Protein AF-A0A3M5MJX0-F1 (afdb_monomer)

Foldseek 3Di:
DDDDDDDDDDDDDDDDDDDPDPDPPPDPVVVVVVVVVVVVVVVVVVVLVVLCVVCVVLVHDSVLSVVQVVLLVDVNVVVPPPPDSLVSCLVVPPDVVSVVVSVVSVVVVVVVVVVVVVVVVVVVVVVCCVVPVPDDDPDPPPPDD

Secondary structure (DSSP, 8-state):
----------------------------HHHHHHHHHHHHHHHHHHHHHHHHHHHHHTT--HHHHHHHHHHHTSHHHHHSTT--HHHHHHHT-SSHHHHHHHHHHHHHHHHHHHHHHHHHHHHHHHHHHHH-TTSPP--------

InterPro domains:
  IPR022293 Integrating conjugative element protein, PFL4693 [TIGR03759] (48-142)

Organism: NCBI:txid103985

Solvent-accessible surface area (backbone atoms only — not comparable to full-atom values): 8964 Å² total; per-residue (Å²): 142,83,85,84,79,85,84,86,80,88,78,90,80,91,78,92,78,84,78,94,68,91,71,85,78,74,81,60,63,65,62,56,47,51,52,50,51,52,51,49,52,51,53,51,53,52,50,51,56,51,50,52,48,54,14,51,77,71,72,39,51,66,69,53,39,52,50,40,56,54,45,50,74,38,72,60,19,72,78,41,70,85,60,54,62,43,62,53,46,27,75,69,36,91,43,71,66,52,24,50,52,26,50,55,50,44,55,53,52,51,51,54,51,50,52,51,52,52,54,48,49,54,54,47,55,54,49,44,50,72,76,41,73,88,56,80,72,86,77,82,79,77,76,86,127

Mean predicted aligned error: 14.45 Å

Radius of gyration: 28.64 Å; Cα contacts (8 Å, |Δi|>4): 53; chains: 1; bounding box: 51×68×70 Å

Structure (mmCIF, N/CA/C/O backbone):
data_AF-A0A3M5MJX0-F1
#
_entry.id   AF-A0A3M5MJX0-F1
#
loop_
_atom_site.group_PDB
_atom_site.id
_atom_site.type_symbol
_atom_site.label_atom_id
_atom_site.label_alt_id
_atom_site.label_comp_id
_atom_site.label_asym_id
_atom_site.label_entity_id
_atom_site.label_seq_id
_atom_site.pdbx_PDB_ins_code
_atom_site.Cartn_x
_atom_site.Cartn_y
_atom_site.Cartn_z
_atom_site.occupancy
_atom_site.B_iso_or_equiv
_atom_site.auth_seq_id
_atom_site.auth_comp_id
_atom_site.auth_asym_id
_atom_site.auth_atom_id
_atom_site.pdbx_PDB_model_num
ATOM 1 N N . MET A 1 1 ? -25.937 -17.817 -16.690 1.00 44.94 1 MET A N 1
ATOM 2 C CA . MET A 1 1 ? -26.596 -18.288 -15.453 1.00 44.94 1 MET A CA 1
ATOM 3 C C . MET A 1 1 ? -27.020 -19.726 -15.669 1.00 44.94 1 MET A C 1
ATOM 5 O O . MET A 1 1 ? -27.929 -19.957 -16.449 1.00 44.94 1 MET A O 1
ATOM 9 N N . SER A 1 2 ? -26.328 -20.680 -15.052 1.00 39.00 2 SER A N 1
ATOM 10 C CA . SER A 1 2 ? -26.756 -22.080 -15.040 1.00 39.00 2 SER A CA 1
ATOM 11 C C . SER A 1 2 ? -26.356 -22.668 -13.692 1.00 39.00 2 SER A C 1
ATOM 13 O O . SER A 1 2 ? -25.205 -23.033 -13.478 1.00 39.00 2 SER A O 1
ATOM 15 N N . ASN A 1 3 ? -27.310 -22.651 -12.763 1.00 39.38 3 ASN A N 1
ATOM 16 C CA . ASN A 1 3 ? -27.241 -23.347 -11.486 1.00 39.38 3 ASN A CA 1
ATOM 17 C C . ASN A 1 3 ? -27.708 -24.784 -11.724 1.00 39.38 3 ASN A C 1
ATOM 19 O O . ASN A 1 3 ? -28.808 -24.978 -12.240 1.00 39.38 3 ASN A O 1
ATOM 23 N N . TYR A 1 4 ? -26.913 -25.776 -11.329 1.00 48.41 4 TYR A N 1
ATOM 24 C CA . TYR A 1 4 ? -27.397 -27.149 -11.217 1.00 48.41 4 TYR A CA 1
ATOM 25 C C . TYR A 1 4 ? -27.645 -27.474 -9.750 1.00 48.41 4 TYR A C 1
ATOM 27 O O . TYR A 1 4 ? -26.739 -27.512 -8.921 1.00 48.41 4 TYR A O 1
ATOM 35 N N . HIS A 1 5 ? -28.928 -27.654 -9.462 1.00 42.88 5 HIS A N 1
ATOM 36 C CA . HIS A 1 5 ? -29.478 -28.103 -8.201 1.00 42.88 5 HIS A CA 1
ATOM 37 C C . HIS A 1 5 ? -29.178 -29.589 -7.949 1.00 42.88 5 HIS A C 1
ATOM 39 O O . HIS A 1 5 ? -29.280 -30.405 -8.860 1.00 42.88 5 HIS A O 1
ATOM 45 N N . LEU A 1 6 ? -28.951 -29.889 -6.664 1.00 39.44 6 LEU A N 1
ATOM 46 C CA . LEU A 1 6 ? -29.527 -31.009 -5.909 1.00 39.44 6 LEU A CA 1
ATOM 47 C C . LEU A 1 6 ? -29.199 -32.435 -6.376 1.00 39.44 6 LEU A C 1
ATOM 49 O O . LEU A 1 6 ? -29.679 -32.854 -7.421 1.00 39.44 6 LEU A O 1
ATOM 53 N N . ARG A 1 7 ? -28.618 -33.245 -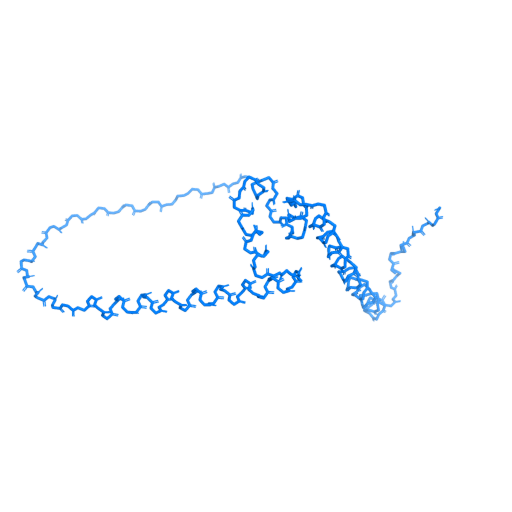5.474 1.00 41.78 7 ARG A N 1
ATOM 54 C CA . ARG A 1 7 ? -29.209 -34.551 -5.115 1.00 41.78 7 ARG A CA 1
ATOM 55 C C . ARG A 1 7 ? -29.113 -34.822 -3.617 1.00 41.78 7 ARG A C 1
ATOM 57 O O . ARG A 1 7 ? -28.092 -35.236 -3.084 1.00 41.78 7 ARG A O 1
ATOM 64 N N . LEU A 1 8 ? -30.251 -34.562 -2.985 1.00 39.66 8 LEU A N 1
ATOM 65 C CA . LEU A 1 8 ? -30.731 -35.176 -1.760 1.00 39.66 8 LEU A CA 1
ATOM 66 C C . LEU A 1 8 ? -30.749 -36.703 -1.958 1.00 39.66 8 LEU A C 1
ATOM 68 O O . LEU A 1 8 ? -31.375 -37.180 -2.903 1.00 39.66 8 LEU A O 1
ATOM 72 N N . PHE A 1 9 ? -30.103 -37.459 -1.077 1.00 42.25 9 PHE A N 1
ATOM 73 C CA . PHE A 1 9 ? -30.372 -38.888 -0.924 1.00 42.25 9 PHE A CA 1
ATOM 74 C C . PHE A 1 9 ? -30.824 -39.136 0.511 1.00 42.25 9 PHE A C 1
ATOM 76 O O . PHE A 1 9 ? -30.027 -39.347 1.420 1.00 42.25 9 PHE A O 1
ATOM 83 N N . THR A 1 10 ? -32.136 -39.063 0.704 1.00 40.50 10 THR A N 1
ATOM 84 C CA . THR A 1 10 ? -32.836 -39.633 1.850 1.00 40.50 10 THR A CA 1
ATOM 85 C C . THR A 1 10 ? -32.924 -41.144 1.656 1.00 40.50 10 THR A C 1
ATOM 87 O O . THR A 1 10 ? -33.552 -41.614 0.709 1.00 40.50 10 THR A O 1
ATOM 90 N N . LEU A 1 11 ? -32.342 -41.910 2.576 1.00 41.28 11 LEU A N 1
ATOM 91 C CA . LEU A 1 11 ? -32.714 -43.302 2.811 1.00 41.28 11 LEU A CA 1
ATOM 92 C C . LEU A 1 11 ? -33.148 -43.430 4.268 1.00 41.28 11 LEU A C 1
ATOM 94 O O . LEU A 1 11 ? -32.383 -43.160 5.192 1.00 41.28 11 LEU A O 1
ATOM 98 N N . ALA A 1 12 ? -34.413 -43.798 4.444 1.00 48.38 12 ALA A N 1
ATOM 99 C CA . ALA A 1 12 ? -34.984 -44.175 5.720 1.00 48.38 12 ALA A CA 1
ATOM 100 C C . ALA A 1 12 ? -34.491 -45.572 6.121 1.00 48.38 12 ALA A C 1
ATOM 102 O O . ALA A 1 12 ? -34.439 -46.482 5.296 1.00 48.38 12 ALA A O 1
ATOM 103 N N . GLY A 1 13 ? -34.199 -45.743 7.407 1.00 37.38 13 GLY A N 1
ATOM 104 C CA . GLY A 1 13 ? -33.943 -47.037 8.028 1.00 37.38 13 GLY A CA 1
ATOM 105 C C . GLY A 1 13 ? -33.984 -46.896 9.543 1.00 37.38 13 GLY A C 1
ATOM 106 O O . GLY A 1 13 ? -32.974 -46.588 10.166 1.00 37.38 13 GLY A O 1
ATOM 107 N N . ILE A 1 14 ? -35.168 -47.074 10.132 1.00 52.81 14 ILE A N 1
ATOM 108 C CA . ILE A 1 14 ? -35.347 -47.182 11.583 1.00 52.81 14 ILE A CA 1
ATOM 109 C C . ILE A 1 14 ? -34.948 -48.598 12.001 1.00 52.81 14 ILE A C 1
ATOM 111 O O . ILE A 1 14 ? -35.581 -49.557 11.568 1.00 52.81 14 ILE A O 1
ATOM 115 N N . VAL A 1 15 ? -33.975 -48.716 12.907 1.00 49.41 15 VAL A N 1
ATOM 116 C CA . VAL A 1 15 ? -33.866 -49.846 13.839 1.00 49.41 15 VAL A CA 1
ATOM 117 C C . VAL A 1 15 ? -33.530 -49.283 15.219 1.00 49.41 15 VAL A C 1
ATOM 119 O O . VAL A 1 15 ? -32.444 -48.758 15.449 1.00 49.41 15 VAL A O 1
ATOM 122 N N . LEU A 1 16 ? -34.497 -49.379 16.131 1.00 54.16 16 LEU A N 1
ATOM 123 C CA . LEU A 1 16 ? -34.311 -49.205 17.568 1.00 54.16 16 LEU A CA 1
ATOM 124 C C . LEU A 1 16 ? -33.703 -50.493 18.126 1.00 54.16 16 LEU A C 1
ATOM 126 O O . LEU A 1 16 ? -34.372 -51.522 18.175 1.00 54.16 16 LEU A O 1
ATOM 130 N N . LEU A 1 17 ? -32.456 -50.419 18.585 1.00 51.03 17 LEU A N 1
ATOM 131 C CA . LEU A 1 17 ? -31.892 -51.394 19.509 1.00 51.03 17 LEU A CA 1
ATOM 132 C C . LEU A 1 17 ? -31.123 -50.622 20.585 1.00 51.03 17 LEU A C 1
ATOM 134 O O . LEU A 1 17 ? -30.061 -50.063 20.328 1.00 51.03 17 LEU A O 1
ATOM 138 N N . THR A 1 18 ? -31.697 -50.541 21.782 1.00 52.62 18 THR A N 1
ATOM 139 C CA . THR A 1 18 ? -31.052 -49.987 22.976 1.00 52.62 18 THR A CA 1
ATOM 140 C C . THR A 1 18 ? -30.257 -51.080 23.690 1.00 52.62 18 THR A C 1
ATOM 142 O O . THR A 1 18 ? -30.874 -51.973 24.276 1.00 52.62 18 THR A O 1
ATOM 145 N N . PRO A 1 19 ? -28.918 -51.013 23.740 1.00 50.91 19 PRO A N 1
ATOM 146 C CA . PRO A 1 19 ? -28.170 -51.667 24.796 1.00 50.91 19 PRO A CA 1
ATOM 147 C C . PRO A 1 19 ? -28.145 -50.753 26.029 1.00 50.91 19 PRO A C 1
ATOM 149 O O . PRO A 1 19 ? -27.538 -49.682 26.027 1.00 50.91 19 PRO A O 1
ATOM 152 N N . LEU A 1 20 ? -28.796 -51.200 27.106 1.00 55.03 20 LEU A N 1
ATOM 153 C CA . LEU A 1 20 ? -28.447 -50.808 28.472 1.00 55.03 20 LEU A CA 1
ATOM 154 C C . LEU A 1 20 ? -27.017 -51.296 28.733 1.00 55.03 20 LEU A C 1
ATOM 156 O O . LEU A 1 20 ? -26.792 -52.419 29.172 1.00 55.03 20 LEU A O 1
ATOM 160 N N . GLY A 1 21 ? -26.049 -50.451 28.403 1.00 45.78 21 GLY A N 1
ATOM 161 C CA . GLY A 1 21 ? -24.657 -50.603 28.787 1.00 45.78 21 GLY A CA 1
ATOM 162 C C . GLY A 1 21 ? -24.261 -49.396 29.614 1.00 45.78 21 GLY A C 1
ATOM 163 O O . GLY A 1 21 ? -23.893 -48.364 29.060 1.00 45.78 21 GLY A O 1
ATOM 164 N N . MET A 1 22 ? -24.329 -49.513 30.941 1.00 55.62 22 MET A N 1
ATOM 165 C CA . MET A 1 22 ? -23.589 -48.608 31.817 1.00 55.62 22 MET A CA 1
ATOM 166 C C . MET A 1 22 ? -22.105 -48.945 31.671 1.00 55.62 22 MET A C 1
ATOM 168 O O . MET A 1 22 ? -21.549 -49.735 32.426 1.00 55.62 22 MET A O 1
ATOM 172 N N . ALA A 1 23 ? -21.472 -48.384 30.646 1.00 51.88 23 ALA A N 1
ATOM 173 C CA . ALA A 1 23 ? -20.027 -48.305 30.578 1.00 51.88 23 ALA A CA 1
ATOM 174 C C . ALA A 1 23 ? -19.621 -47.001 31.266 1.00 51.88 23 ALA A C 1
ATOM 176 O O . ALA A 1 23 ? -19.877 -45.909 30.760 1.00 51.88 23 ALA A O 1
ATOM 177 N N . ASN A 1 24 ? -19.008 -47.127 32.442 1.00 56.94 24 ASN A N 1
ATOM 178 C CA . ASN A 1 24 ? -18.243 -46.056 33.065 1.00 56.94 24 ASN A CA 1
ATOM 179 C C . ASN A 1 24 ? -17.159 -45.588 32.081 1.00 56.94 24 ASN A C 1
ATOM 181 O O . ASN A 1 24 ? -16.070 -46.155 32.038 1.00 56.94 24 ASN A O 1
ATOM 185 N N . ALA A 1 25 ? -17.430 -44.537 31.308 1.00 54.12 25 ALA A N 1
ATOM 186 C CA . ALA A 1 25 ? -16.380 -43.733 30.699 1.00 54.12 25 ALA A CA 1
ATOM 187 C C . ALA A 1 25 ? -15.896 -42.746 31.766 1.00 54.12 25 ALA A C 1
ATOM 189 O O . ALA A 1 25 ? -16.321 -41.594 31.831 1.00 54.12 25 ALA A O 1
ATOM 190 N N . ALA A 1 26 ? -15.050 -43.243 32.666 1.00 51.88 26 ALA A N 1
ATOM 191 C CA . ALA A 1 26 ? -14.308 -42.400 33.583 1.00 51.88 26 ALA A CA 1
ATOM 192 C C . ALA A 1 26 ? -13.462 -41.403 32.771 1.00 51.88 26 ALA A C 1
ATOM 194 O O . ALA A 1 26 ? -12.615 -41.799 31.976 1.00 51.88 26 ALA A O 1
AT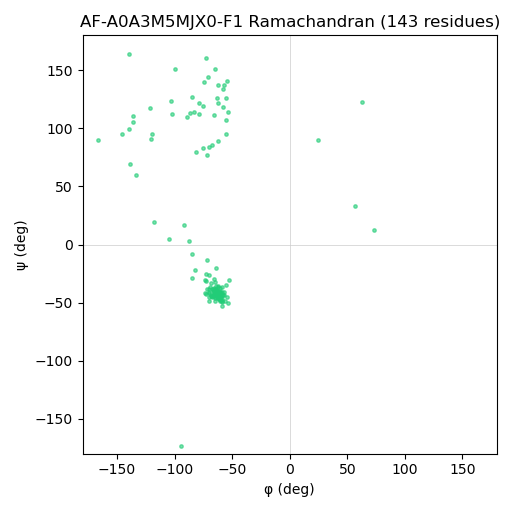OM 195 N N . ASN A 1 27 ? -13.757 -40.116 32.965 1.00 56.94 27 ASN A N 1
ATOM 196 C CA . ASN A 1 27 ? -12.896 -38.946 32.788 1.00 56.94 27 ASN A CA 1
ATOM 197 C C . ASN A 1 27 ? -11.708 -39.083 31.817 1.00 56.94 27 ASN A C 1
ATOM 199 O O . ASN A 1 27 ? -10.579 -39.310 32.238 1.00 56.94 27 ASN A O 1
ATOM 203 N N . ASN A 1 28 ? -11.942 -38.766 30.543 1.00 53.31 28 ASN A N 1
ATOM 204 C CA . ASN A 1 28 ? -10.902 -38.256 29.635 1.00 53.31 28 ASN A CA 1
ATOM 205 C C . ASN A 1 28 ? -11.216 -36.832 29.127 1.00 53.31 28 ASN A C 1
ATOM 207 O O . ASN A 1 28 ? -10.656 -36.368 28.136 1.00 53.31 28 ASN A O 1
ATOM 211 N N . SER A 1 29 ? -12.093 -36.099 29.822 1.00 53.75 29 SER A N 1
ATOM 212 C CA . SER A 1 29 ? -12.469 -34.723 29.467 1.00 53.75 29 SER A CA 1
ATOM 213 C C . SER A 1 29 ? -11.301 -33.737 29.597 1.00 53.75 29 SER A C 1
ATOM 215 O O . SER A 1 29 ? -11.224 -32.778 28.837 1.00 53.75 29 SER A O 1
ATOM 217 N N . SER A 1 30 ? -10.354 -33.982 30.510 1.00 54.41 30 SER A N 1
ATOM 218 C CA . SER A 1 30 ? -9.165 -33.142 30.705 1.00 54.41 30 SER A CA 1
ATOM 219 C C . SER A 1 30 ? -8.137 -33.311 29.584 1.00 54.41 30 SER A C 1
ATOM 221 O O . SER A 1 30 ? -7.619 -32.315 29.090 1.00 54.41 30 SER A O 1
ATOM 223 N N . ALA A 1 31 ? -7.879 -34.540 29.123 1.00 54.53 31 ALA A N 1
ATOM 224 C CA . ALA A 1 31 ? -6.974 -34.791 28.001 1.00 54.53 31 ALA A CA 1
ATOM 225 C C . ALA A 1 31 ? -7.502 -34.146 26.708 1.00 54.53 31 ALA A C 1
ATOM 227 O O . ALA A 1 31 ? -6.765 -33.427 26.042 1.00 54.53 31 ALA A O 1
ATOM 228 N N . GLN A 1 32 ? -8.796 -34.302 26.413 1.00 55.97 32 GLN A N 1
ATOM 229 C CA . GLN A 1 32 ? -9.418 -33.744 25.209 1.00 55.97 32 GLN A CA 1
ATOM 230 C C . GLN A 1 32 ? -9.606 -32.214 25.273 1.00 55.97 32 GLN A C 1
ATOM 232 O O . GLN A 1 32 ? -9.496 -31.543 24.247 1.00 55.97 32 GLN A O 1
ATOM 237 N N . SER A 1 33 ? -9.824 -31.642 26.466 1.00 59.28 33 SER A N 1
ATOM 238 C CA . SER A 1 33 ? -9.833 -30.185 26.679 1.00 59.28 33 SER A CA 1
ATOM 239 C C . SER A 1 33 ? -8.437 -29.582 26.513 1.00 59.28 33 SER A C 1
ATOM 241 O O . SER A 1 33 ? -8.290 -28.589 25.810 1.00 59.28 33 SER A O 1
ATOM 243 N N . ASN A 1 34 ? -7.400 -30.210 27.079 1.00 62.88 34 ASN A N 1
ATOM 244 C CA . ASN A 1 34 ? -6.016 -29.755 26.923 1.00 62.88 34 ASN A CA 1
ATOM 245 C C . ASN A 1 34 ? -5.565 -29.804 25.457 1.00 62.88 34 ASN A C 1
ATOM 247 O O . ASN A 1 34 ? -4.926 -28.866 24.990 1.00 62.88 34 ASN A O 1
ATOM 251 N N . SER A 1 35 ? -5.950 -30.841 24.704 1.00 70.06 35 SER A N 1
ATOM 252 C CA . SER A 1 35 ? -5.667 -30.919 23.265 1.00 70.06 35 SER A CA 1
ATOM 253 C C . SER A 1 35 ? -6.366 -29.815 22.465 1.00 70.06 35 SER A C 1
ATOM 255 O O . SER A 1 35 ? -5.765 -29.248 21.556 1.00 70.06 35 SER A O 1
ATOM 257 N N . ARG A 1 36 ? -7.621 -29.478 22.802 1.00 72.19 36 ARG A N 1
ATOM 258 C CA . ARG A 1 36 ? -8.397 -28.441 22.100 1.00 72.19 36 ARG A CA 1
ATOM 259 C C . ARG A 1 36 ? -7.891 -27.028 22.401 1.00 72.19 36 ARG A C 1
ATOM 261 O O . ARG A 1 36 ? -7.822 -26.209 21.488 1.00 72.19 36 ARG A O 1
ATOM 268 N N . GLU A 1 37 ? -7.487 -26.762 23.640 1.00 76.25 37 GLU A N 1
ATOM 269 C CA . GLU A 1 37 ? -6.852 -25.498 24.041 1.00 76.25 37 GLU A CA 1
ATOM 270 C C . GLU A 1 37 ? -5.462 -25.341 23.411 1.00 76.25 37 GLU A C 1
ATOM 272 O O . GLU A 1 37 ? -5.160 -24.300 22.831 1.00 76.25 37 GLU A O 1
ATOM 277 N N . GLN A 1 38 ? -4.638 -26.396 23.417 1.00 73.06 38 GLN A N 1
ATOM 278 C CA . GLN A 1 38 ? -3.335 -26.389 22.741 1.00 73.06 38 GLN A CA 1
ATOM 279 C C . GLN A 1 38 ? -3.476 -26.167 21.231 1.00 73.06 38 GLN A C 1
ATOM 281 O O . GLN A 1 38 ? -2.745 -25.363 20.655 1.00 73.06 38 GLN A O 1
ATOM 286 N N . GLN A 1 39 ? -4.442 -26.823 20.583 1.00 77.31 39 GLN A N 1
ATOM 287 C CA . GLN A 1 39 ? -4.707 -26.623 19.159 1.00 77.31 39 GLN A CA 1
ATOM 288 C C . GLN A 1 39 ? -5.198 -25.199 18.859 1.00 77.31 39 GLN A C 1
ATOM 290 O O . GLN A 1 39 ? -4.752 -24.593 17.886 1.00 77.31 39 GLN A O 1
ATOM 295 N N . SER A 1 40 ? -6.063 -24.637 19.706 1.00 80.69 40 SER A N 1
ATOM 296 C CA . SER A 1 40 ? -6.554 -23.259 19.560 1.00 80.69 40 SER A CA 1
ATOM 297 C C . SER A 1 40 ? -5.433 -22.232 19.760 1.00 80.69 40 SER A C 1
ATOM 299 O O . SER A 1 40 ? -5.327 -21.278 18.991 1.00 80.69 40 SER A O 1
ATOM 301 N N . ALA A 1 41 ? -4.542 -22.456 20.729 1.00 81.69 41 ALA A N 1
ATOM 302 C CA . ALA A 1 41 ? -3.380 -21.606 20.980 1.00 81.69 41 ALA A CA 1
ATOM 303 C C . ALA A 1 41 ? -2.379 -21.611 19.812 1.00 81.69 41 ALA A C 1
ATOM 305 O O . ALA A 1 41 ? -1.840 -20.561 19.456 1.00 81.69 41 ALA A O 1
ATOM 306 N N . LEU A 1 42 ? -2.155 -22.771 19.184 1.00 82.56 42 LEU A N 1
ATOM 307 C CA . LEU A 1 42 ? -1.310 -22.895 17.992 1.00 82.56 42 LEU A CA 1
ATOM 308 C C . LEU A 1 42 ? -1.907 -22.151 16.791 1.00 82.56 42 LEU A C 1
ATOM 310 O O . LEU A 1 42 ? -1.197 -21.390 16.134 1.00 82.56 42 LEU A O 1
ATOM 314 N N . LEU A 1 43 ? -3.210 -22.316 16.538 1.00 83.69 43 LEU A N 1
ATOM 315 C CA . LEU A 1 43 ? -3.908 -21.605 15.462 1.00 83.69 43 LEU A CA 1
ATOM 316 C C . LEU A 1 43 ? -3.860 -20.086 15.661 1.00 83.69 43 LEU A C 1
ATOM 318 O O . LEU A 1 43 ? -3.552 -19.361 14.720 1.00 83.69 43 LEU A O 1
ATOM 322 N N . ASN A 1 44 ? -4.095 -19.617 16.889 1.00 83.88 44 ASN A N 1
ATOM 323 C CA . ASN A 1 44 ? -4.059 -18.192 17.216 1.00 83.88 44 ASN A CA 1
ATOM 324 C C . ASN A 1 44 ? -2.648 -17.594 17.066 1.00 83.88 44 ASN A C 1
ATOM 326 O O . ASN A 1 44 ? -2.470 -16.477 16.585 1.00 83.88 44 ASN A O 1
ATOM 330 N N . SER A 1 45 ? -1.623 -18.364 17.439 1.00 81.38 45 SER A N 1
ATOM 331 C CA . SER A 1 45 ? -0.223 -17.963 17.264 1.00 81.38 45 SER A CA 1
ATOM 332 C C . SER A 1 45 ? 0.139 -17.855 15.778 1.00 81.38 45 SER A C 1
ATOM 334 O O . SER A 1 45 ? 0.818 -16.915 15.364 1.00 81.38 45 SER A O 1
ATOM 336 N N . GLN A 1 46 ? -0.359 -18.778 14.949 1.00 83.50 46 GLN A N 1
ATOM 337 C CA . GLN A 1 46 ? -0.149 -18.740 13.505 1.00 83.50 46 GLN A CA 1
ATOM 338 C C . GLN A 1 46 ? -0.881 -17.561 12.847 1.00 83.50 46 GLN A C 1
ATOM 340 O O . GLN A 1 46 ? -0.277 -16.865 12.029 1.00 83.50 46 GLN A O 1
ATOM 345 N N . SER A 1 47 ? -2.133 -17.280 13.222 1.00 81.75 47 SER A N 1
ATOM 346 C CA . SER A 1 47 ? -2.856 -16.110 12.708 1.00 81.75 47 SER A CA 1
ATOM 347 C C . SER A 1 47 ? -2.175 -14.800 13.098 1.00 81.75 47 SER A C 1
ATOM 349 O O . SER A 1 47 ? -1.972 -13.953 12.233 1.00 81.75 47 SER A O 1
ATOM 351 N N . GLN A 1 48 ? -1.721 -14.668 14.349 1.00 84.12 48 GLN A N 1
ATOM 352 C CA . GLN A 1 48 ? -0.993 -13.478 14.794 1.00 84.12 48 GLN A CA 1
ATOM 353 C C . GLN A 1 48 ? 0.304 -13.281 13.994 1.00 84.12 48 GLN A C 1
ATOM 355 O O . GLN A 1 48 ? 0.593 -12.175 13.546 1.00 84.12 48 GLN A O 1
ATOM 360 N N . SER A 1 49 ? 1.048 -14.362 13.733 1.00 86.50 49 SER A N 1
ATOM 361 C CA . SER A 1 49 ? 2.271 -14.300 12.921 1.00 86.50 49 SER A CA 1
ATOM 362 C C . SER A 1 49 ? 2.012 -13.842 11.475 1.00 86.50 49 SER A C 1
ATOM 364 O O . SER A 1 49 ? 2.819 -13.111 10.896 1.00 86.50 49 SER A O 1
ATOM 366 N N . SER A 1 50 ? 0.867 -14.234 10.901 1.00 90.88 50 SER A N 1
ATOM 367 C CA . SER A 1 50 ? 0.434 -13.807 9.568 1.00 90.88 50 SER A CA 1
ATOM 368 C C . SER A 1 50 ? 0.038 -12.333 9.563 1.00 90.88 50 SER A C 1
ATOM 370 O O . SER A 1 50 ? 0.456 -11.587 8.681 1.00 90.88 50 SER A O 1
ATOM 372 N N . ASP A 1 51 ? -0.726 -11.894 10.561 1.00 91.81 51 ASP A N 1
ATOM 373 C CA . ASP A 1 51 ? -1.152 -10.501 10.697 1.00 91.81 51 ASP A CA 1
ATOM 374 C C . ASP A 1 51 ? 0.040 -9.558 10.911 1.00 91.81 51 ASP A C 1
ATOM 376 O O . ASP A 1 51 ? 0.107 -8.493 10.303 1.00 91.81 51 ASP A O 1
ATOM 380 N N . GLU A 1 52 ? 1.045 -9.970 11.687 1.00 92.50 52 GLU A N 1
ATOM 381 C CA . GLU A 1 52 ? 2.295 -9.219 11.857 1.00 92.50 52 GLU A CA 1
ATOM 382 C C . GLU A 1 52 ? 3.113 -9.117 10.561 1.00 92.50 52 GLU A C 1
ATOM 384 O O . GLU A 1 52 ? 3.835 -8.140 10.343 1.00 92.50 52 GLU A O 1
ATOM 389 N N . MET A 1 53 ? 3.052 -10.128 9.693 1.00 94.44 53 MET A N 1
ATOM 390 C CA . MET A 1 53 ? 3.686 -10.072 8.376 1.00 94.44 53 MET A CA 1
ATOM 391 C C . MET A 1 53 ? 2.954 -9.088 7.463 1.00 94.44 53 MET A C 1
ATOM 393 O O . MET A 1 53 ? 3.586 -8.191 6.911 1.00 94.44 53 MET A O 1
ATOM 397 N N . LEU A 1 54 ? 1.626 -9.193 7.383 1.00 94.00 54 LEU A N 1
ATOM 398 C CA . LEU A 1 54 ? 0.806 -8.305 6.561 1.00 94.00 54 LEU A CA 1
ATOM 399 C C . LEU A 1 54 ? 0.911 -6.848 7.026 1.00 94.00 54 LEU A C 1
ATOM 401 O O . LEU A 1 54 ? 1.114 -5.959 6.204 1.00 94.00 54 LEU A O 1
ATOM 405 N N . ALA A 1 55 ? 0.871 -6.590 8.335 1.00 96.19 55 ALA A N 1
ATOM 406 C CA . ALA A 1 55 ? 1.077 -5.252 8.882 1.00 96.19 55 ALA A CA 1
ATOM 407 C C . ALA A 1 55 ? 2.407 -4.644 8.403 1.00 96.19 55 ALA A C 1
ATOM 409 O O . ALA A 1 55 ? 2.442 -3.498 7.952 1.00 96.19 55 ALA A O 1
ATOM 410 N N . ARG A 1 56 ? 3.493 -5.428 8.438 1.00 95.88 56 ARG A N 1
ATOM 411 C CA . ARG A 1 56 ? 4.823 -4.982 7.998 1.00 95.88 56 ARG A CA 1
ATOM 412 C C . ARG A 1 56 ? 4.888 -4.683 6.506 1.00 95.88 56 ARG A C 1
ATOM 414 O O . ARG A 1 56 ? 5.489 -3.673 6.150 1.00 95.88 56 ARG A O 1
ATOM 421 N N . ASP A 1 57 ? 4.251 -5.487 5.659 1.00 94.25 57 ASP A N 1
ATOM 422 C CA . ASP A 1 57 ? 4.206 -5.238 4.209 1.00 94.25 57 ASP A CA 1
ATOM 423 C C . ASP A 1 57 ? 3.573 -3.876 3.891 1.00 94.25 57 ASP A C 1
ATOM 425 O O . ASP A 1 57 ? 4.044 -3.133 3.025 1.00 94.25 57 ASP A O 1
ATOM 429 N N . TRP A 1 58 ? 2.560 -3.494 4.668 1.00 95.62 58 TRP A N 1
ATOM 430 C CA . TRP A 1 58 ? 1.889 -2.199 4.560 1.00 95.62 58 TRP A CA 1
ATOM 431 C C . TRP A 1 58 ? 2.549 -1.081 5.378 1.00 95.62 58 TRP A C 1
ATOM 433 O O . TRP A 1 58 ? 2.059 0.046 5.371 1.00 95.62 58 TRP A O 1
ATOM 443 N N . HIS A 1 59 ? 3.672 -1.353 6.051 1.00 96.69 59 HIS A N 1
ATOM 444 C CA . HIS A 1 59 ? 4.360 -0.414 6.948 1.00 96.69 59 HIS A CA 1
ATOM 445 C C . HIS A 1 59 ? 3.457 0.117 8.080 1.00 96.69 59 HIS A C 1
ATOM 447 O O . HIS A 1 59 ? 3.592 1.257 8.536 1.00 96.69 59 HIS A O 1
ATOM 453 N N . LEU A 1 60 ? 2.535 -0.729 8.533 1.00 97.62 60 LEU A N 1
ATOM 454 C CA . LEU A 1 60 ? 1.585 -0.478 9.606 1.00 97.62 60 LEU A CA 1
ATOM 455 C C . LEU A 1 60 ? 2.063 -1.102 10.917 1.00 97.62 60 LEU A C 1
ATOM 457 O O . LEU A 1 60 ? 2.742 -2.132 10.931 1.00 97.62 60 LEU A O 1
ATOM 461 N N . SER A 1 61 ? 1.667 -0.505 12.041 1.00 97.06 61 SER A N 1
ATOM 462 C CA . SER A 1 61 ? 1.786 -1.188 13.329 1.00 97.06 61 SER A CA 1
ATOM 463 C C . SER A 1 61 ? 0.746 -2.316 13.456 1.00 97.06 61 SER A C 1
ATOM 465 O O . SER A 1 61 ? -0.293 -2.280 12.786 1.00 97.06 61 SER A O 1
ATOM 467 N N . PRO A 1 62 ? 0.947 -3.291 14.364 1.00 95.25 62 PRO A N 1
ATOM 468 C CA . PRO A 1 62 ? -0.061 -4.319 14.639 1.00 95.25 62 PRO A CA 1
ATOM 469 C C . PRO A 1 62 ? -1.429 -3.739 15.037 1.00 95.25 62 PRO A C 1
ATOM 471 O O . PRO A 1 62 ? -2.472 -4.271 14.670 1.00 95.25 62 PRO A O 1
ATOM 474 N N . GLN A 1 63 ? -1.444 -2.613 15.757 1.00 96.44 63 GLN A N 1
ATOM 475 C CA . GLN A 1 63 ? -2.682 -1.940 16.158 1.00 96.44 63 GLN A CA 1
ATOM 476 C C . GLN A 1 63 ? -3.406 -1.311 14.962 1.00 96.44 63 GLN A C 1
ATOM 478 O O . GLN A 1 63 ? -4.634 -1.319 14.906 1.00 96.44 63 GLN A O 1
ATOM 483 N N . GLU A 1 64 ? -2.658 -0.770 14.004 1.00 97.94 64 GLU A N 1
ATOM 484 C CA . GLU A 1 64 ? -3.219 -0.206 12.776 1.00 97.94 64 GLU A CA 1
ATOM 485 C C . GLU A 1 64 ? -3.773 -1.293 11.859 1.00 97.94 64 GLU A C 1
ATOM 487 O O . GLU A 1 64 ? -4.850 -1.119 11.288 1.00 97.94 64 GLU A O 1
ATOM 492 N N . TRP A 1 65 ? -3.092 -2.437 11.781 1.00 98.00 65 TRP A N 1
ATOM 493 C CA . TRP A 1 65 ? -3.589 -3.612 11.070 1.00 98.00 65 TRP A CA 1
ATOM 494 C C . TRP A 1 65 ? -4.905 -4.122 11.661 1.00 98.00 65 TRP A C 1
ATOM 496 O O . TRP A 1 65 ? -5.888 -4.283 10.939 1.00 98.00 65 TRP A O 1
ATOM 506 N N . GLN A 1 66 ? -4.975 -4.254 12.988 1.00 96.75 66 GLN A N 1
ATOM 507 C CA . GLN A 1 66 ? -6.206 -4.662 13.667 1.00 96.75 66 GLN A CA 1
ATOM 508 C C . GLN A 1 66 ? -7.343 -3.646 13.461 1.00 96.75 66 GLN A C 1
ATOM 510 O O . GLN A 1 66 ? -8.513 -4.010 13.291 1.00 96.75 66 GLN A O 1
ATOM 515 N N . ARG A 1 67 ? -7.013 -2.347 13.428 1.00 97.69 67 ARG A N 1
ATOM 516 C CA . ARG A 1 67 ? -7.976 -1.291 13.091 1.00 97.69 67 ARG A CA 1
ATOM 517 C C . ARG A 1 67 ? -8.505 -1.470 11.672 1.00 97.69 67 ARG A C 1
ATOM 519 O O . ARG A 1 67 ? -9.715 -1.404 11.480 1.00 97.69 67 ARG A O 1
ATOM 526 N N . TYR A 1 68 ? -7.630 -1.730 10.706 1.00 98.06 68 TYR A N 1
ATOM 527 C CA . TYR A 1 68 ? -8.020 -2.035 9.332 1.00 98.06 68 TYR A CA 1
ATOM 528 C C . TYR A 1 68 ? -8.939 -3.266 9.258 1.00 98.06 68 TYR A C 1
ATOM 530 O O . TYR A 1 68 ? -10.021 -3.173 8.679 1.00 98.06 68 TYR A O 1
ATOM 538 N N . GLN A 1 69 ? -8.580 -4.379 9.906 1.00 96.94 69 GLN A N 1
ATOM 539 C CA . GLN A 1 69 ? -9.410 -5.591 9.938 1.00 96.94 69 GLN A CA 1
ATOM 540 C C . GLN A 1 69 ? -10.810 -5.301 10.499 1.00 96.94 69 GLN A C 1
ATOM 542 O O . GLN A 1 69 ? -11.811 -5.727 9.923 1.00 96.94 69 GLN A O 1
ATOM 547 N N . THR A 1 70 ? -10.891 -4.514 11.574 1.00 97.06 70 THR A N 1
ATOM 548 C CA . THR A 1 70 ? -12.167 -4.100 12.179 1.00 97.06 70 THR A CA 1
ATOM 549 C C . THR A 1 70 ? -12.975 -3.197 11.242 1.00 97.06 70 THR A C 1
ATOM 551 O O . THR A 1 70 ? -14.180 -3.390 11.082 1.00 97.06 70 THR A O 1
ATOM 554 N N . LEU A 1 71 ? -12.330 -2.231 10.576 1.00 97.25 71 LEU A N 1
ATOM 555 C CA . LEU A 1 71 ? -12.987 -1.363 9.594 1.00 97.25 71 LEU A CA 1
ATOM 556 C C . LEU A 1 71 ? -13.577 -2.182 8.441 1.00 97.25 71 LEU A C 1
ATOM 558 O O . LEU A 1 71 ? -14.721 -1.954 8.050 1.00 97.25 71 LEU A O 1
ATOM 562 N N . MET A 1 72 ? -12.854 -3.182 7.946 1.00 97.50 72 MET A N 1
ATOM 563 C CA . MET A 1 72 ? -13.318 -4.040 6.852 1.00 97.50 72 MET A CA 1
ATOM 564 C C . MET A 1 72 ? -14.431 -5.018 7.254 1.00 97.50 72 MET A C 1
ATOM 566 O O . MET A 1 72 ? -15.103 -5.560 6.383 1.00 97.50 72 MET A O 1
ATOM 570 N N . GLN A 1 73 ? -14.687 -5.208 8.549 1.00 97.25 73 GLN A N 1
ATOM 571 C CA . GLN A 1 73 ? -15.868 -5.932 9.043 1.00 97.25 73 GLN A CA 1
ATOM 572 C C . GLN A 1 73 ? -17.113 -5.033 9.166 1.00 97.25 73 GLN A C 1
ATOM 574 O O . GLN A 1 73 ? -18.208 -5.524 9.431 1.00 97.25 73 GLN A O 1
ATOM 579 N N . SER A 1 74 ? -16.962 -3.718 8.981 1.00 95.88 74 SER A N 1
ATOM 580 C CA . SER A 1 74 ? -18.052 -2.739 9.057 1.00 95.88 74 SER A CA 1
ATOM 581 C C . SER A 1 74 ? -18.665 -2.430 7.682 1.00 95.88 74 SER A C 1
ATOM 583 O O . SER A 1 74 ? -18.301 -3.021 6.663 1.00 95.88 74 SER A O 1
ATOM 585 N N . SER A 1 75 ? -19.573 -1.445 7.625 1.00 95.50 75 SER A N 1
ATOM 586 C CA . SER A 1 75 ? -20.145 -0.942 6.367 1.00 95.50 75 SER A CA 1
ATOM 587 C C . SER A 1 75 ? -19.076 -0.531 5.347 1.00 95.50 75 SER A C 1
ATOM 589 O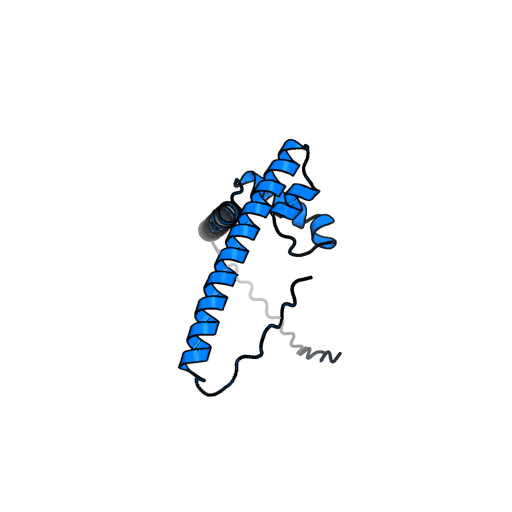 O . SER A 1 75 ? -19.292 -0.704 4.150 1.00 95.50 75 SER A O 1
ATOM 591 N N . ARG A 1 76 ? -17.901 -0.067 5.796 1.00 94.94 76 ARG A N 1
ATOM 592 C CA . ARG A 1 76 ? -16.742 0.221 4.936 1.00 94.94 76 ARG A CA 1
ATOM 593 C C . ARG A 1 76 ? -16.362 -0.975 4.063 1.00 94.94 76 ARG A C 1
ATOM 595 O O . ARG A 1 76 ? -16.232 -0.813 2.852 1.00 94.94 76 ARG A O 1
ATOM 602 N N . GLY A 1 77 ? -16.219 -2.159 4.656 1.00 96.38 77 GLY A N 1
ATOM 603 C CA . GLY A 1 77 ? -15.866 -3.370 3.915 1.00 96.38 77 GLY A CA 1
ATOM 604 C C . GLY A 1 77 ? -17.005 -3.915 3.059 1.00 96.38 77 GLY A C 1
ATOM 605 O O . GLY A 1 77 ? -16.743 -4.527 2.031 1.00 96.38 77 GLY A O 1
ATOM 606 N N . VAL A 1 78 ? -18.261 -3.634 3.424 1.00 97.25 78 VAL A N 1
ATOM 607 C CA . VAL A 1 78 ? -19.427 -3.941 2.576 1.00 97.25 78 VAL A CA 1
ATOM 608 C C . VAL A 1 78 ? -19.429 -3.073 1.316 1.00 97.25 78 VAL A C 1
ATOM 610 O O . VAL A 1 78 ? -19.649 -3.585 0.221 1.00 97.25 78 VAL A O 1
ATOM 613 N N . TYR A 1 79 ? -19.167 -1.769 1.451 1.00 96.44 79 TYR A N 1
ATOM 614 C CA . TYR A 1 79 ? -19.135 -0.844 0.315 1.00 96.44 79 TYR A CA 1
ATOM 615 C C . TYR A 1 79 ? -17.892 -1.001 -0.561 1.00 96.44 79 TYR A C 1
ATOM 617 O O . TYR A 1 79 ? -17.949 -0.720 -1.758 1.00 96.44 79 TYR A O 1
ATOM 625 N N . SER A 1 80 ? -16.760 -1.402 0.014 1.00 95.38 80 SER A N 1
ATOM 626 C CA . SER A 1 80 ? -15.491 -1.506 -0.711 1.00 95.38 80 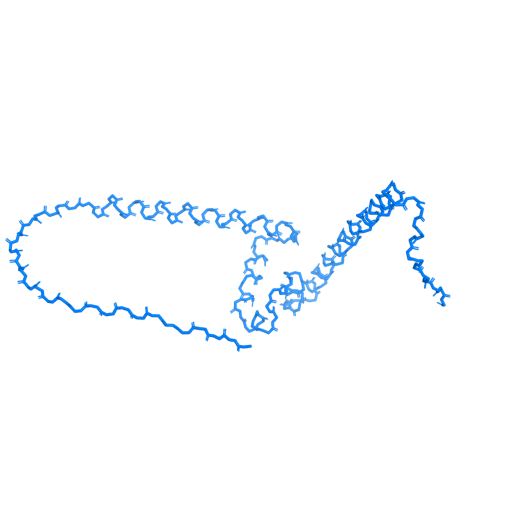SER A CA 1
ATOM 627 C C . SER A 1 80 ? -14.718 -2.766 -0.317 1.00 95.38 80 SER A C 1
ATOM 629 O O . SER A 1 80 ? -13.672 -2.661 0.323 1.00 95.38 80 SER A O 1
ATOM 631 N N . PRO A 1 81 ? -15.203 -3.969 -0.683 1.00 95.88 81 PRO A N 1
ATOM 632 C CA . PRO A 1 81 ? -14.489 -5.209 -0.401 1.00 95.88 81 PRO A CA 1
ATOM 633 C C . PRO A 1 81 ? -13.085 -5.192 -1.018 1.00 95.88 81 PRO A C 1
ATOM 635 O O . PRO A 1 81 ? -12.922 -4.836 -2.183 1.00 95.88 81 PRO A O 1
ATOM 638 N N . GLY A 1 82 ? -12.073 -5.595 -0.247 1.00 93.75 82 GLY A N 1
ATOM 639 C CA . GLY A 1 82 ? -10.688 -5.680 -0.724 1.00 93.75 82 GLY A CA 1
ATOM 640 C C . GLY A 1 82 ? -9.975 -4.339 -0.922 1.00 93.75 82 GLY A C 1
ATOM 641 O O . GLY A 1 82 ? -8.911 -4.323 -1.535 1.00 93.75 82 GLY A O 1
ATOM 642 N N . LEU A 1 83 ? -10.538 -3.232 -0.419 1.00 96.19 83 LEU A N 1
ATOM 643 C CA . LEU 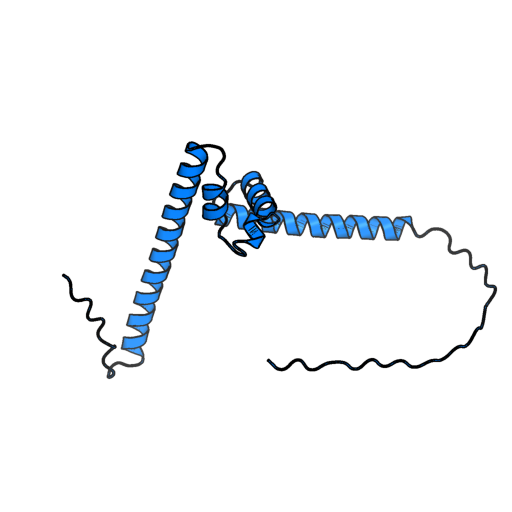A 1 83 ? -9.843 -1.947 -0.388 1.00 96.19 83 LEU A CA 1
ATOM 644 C C . LEU A 1 83 ? -8.521 -2.082 0.371 1.00 96.19 83 LEU A C 1
ATOM 646 O O . LEU A 1 83 ? -8.470 -2.725 1.422 1.00 96.19 83 LEU A O 1
ATOM 650 N N . ASP A 1 84 ? -7.462 -1.478 -0.158 1.00 96.19 84 ASP A N 1
ATOM 651 C CA . ASP A 1 84 ? -6.154 -1.585 0.464 1.00 96.19 84 ASP A CA 1
ATOM 652 C C . ASP A 1 84 ? -6.131 -0.918 1.862 1.00 96.19 84 ASP A C 1
ATOM 654 O O . ASP A 1 84 ? -6.883 0.033 2.121 1.00 96.19 84 ASP A O 1
ATOM 658 N N . PRO A 1 85 ? -5.279 -1.399 2.785 1.00 97.69 85 PRO A N 1
ATOM 659 C CA . PRO A 1 85 ? -5.258 -0.926 4.165 1.00 97.69 85 PRO A CA 1
ATOM 660 C C . PRO A 1 85 ? -4.951 0.560 4.324 1.00 97.69 85 PRO A C 1
ATOM 662 O O . PRO A 1 85 ? -5.530 1.203 5.198 1.00 97.69 85 PRO A O 1
ATOM 665 N N . LEU A 1 86 ? -4.056 1.117 3.507 1.00 98.25 86 LEU A N 1
ATOM 666 C CA . LEU A 1 86 ? -3.624 2.508 3.629 1.00 98.25 86 LEU A CA 1
ATOM 667 C C . LEU A 1 86 ? -4.724 3.461 3.161 1.00 98.25 86 LEU A C 1
ATOM 669 O O . LEU A 1 86 ? -5.026 4.432 3.858 1.00 98.25 86 LEU A O 1
ATOM 673 N N . THR A 1 87 ? -5.397 3.147 2.055 1.00 97.94 87 THR A N 1
ATOM 674 C CA . THR A 1 87 ? -6.570 3.890 1.588 1.00 97.94 87 THR A CA 1
ATOM 675 C C . THR A 1 87 ? -7.728 3.766 2.575 1.00 97.94 87 THR A C 1
ATOM 677 O O . THR A 1 87 ? -8.334 4.778 2.933 1.00 97.94 87 THR A O 1
ATOM 680 N N . ALA A 1 88 ? -8.020 2.561 3.079 1.00 98.19 88 ALA A N 1
ATOM 681 C CA . ALA A 1 88 ? -9.084 2.354 4.061 1.00 98.19 88 ALA A CA 1
ATOM 682 C C . ALA A 1 88 ? -8.841 3.162 5.350 1.00 98.19 88 ALA A C 1
ATOM 684 O O . ALA A 1 88 ? -9.731 3.878 5.813 1.00 98.19 88 ALA A O 1
ATOM 685 N N . LEU A 1 89 ? -7.625 3.096 5.902 1.00 98.56 89 LEU A N 1
ATOM 686 C CA . LEU A 1 89 ? -7.236 3.840 7.102 1.00 98.56 89 LEU A CA 1
ATOM 687 C C . LEU A 1 89 ? -7.162 5.353 6.866 1.00 98.56 89 LEU A C 1
ATOM 689 O O . LEU A 1 89 ? -7.469 6.111 7.783 1.00 98.56 89 LEU A O 1
ATOM 693 N N . GLY A 1 90 ? -6.771 5.790 5.667 1.00 98.19 90 GLY A N 1
ATOM 694 C CA . GLY A 1 90 ? -6.711 7.199 5.282 1.00 98.19 90 GLY A CA 1
ATOM 695 C C . GLY A 1 90 ? -8.091 7.839 5.127 1.00 98.19 90 GLY A C 1
ATOM 696 O O . GLY A 1 90 ? -8.302 8.957 5.591 1.00 98.19 90 GLY A O 1
ATOM 697 N N . ILE A 1 91 ? -9.053 7.131 4.528 1.00 97.56 91 ILE A N 1
ATOM 698 C CA . ILE A 1 91 ? -10.445 7.600 4.417 1.00 97.56 91 ILE A CA 1
ATOM 699 C C . ILE A 1 91 ? -11.093 7.702 5.805 1.00 97.56 91 ILE A C 1
ATOM 701 O O . ILE A 1 91 ? -11.790 8.675 6.084 1.00 97.56 91 ILE A O 1
ATOM 705 N N . GLU A 1 92 ? -10.825 6.726 6.674 1.00 97.62 92 GLU A N 1
ATOM 706 C CA . GLU A 1 92 ? -11.357 6.631 8.045 1.00 97.62 92 GLU A CA 1
ATOM 707 C C . GLU A 1 92 ? -10.448 7.283 9.102 1.00 97.62 92 GLU A C 1
ATOM 709 O O . GLU A 1 92 ? -10.555 6.998 10.300 1.00 97.62 92 GLU A O 1
ATOM 714 N N . ALA A 1 93 ? -9.506 8.124 8.671 1.00 98.25 93 ALA A N 1
ATOM 715 C CA . ALA A 1 93 ? -8.543 8.755 9.560 1.0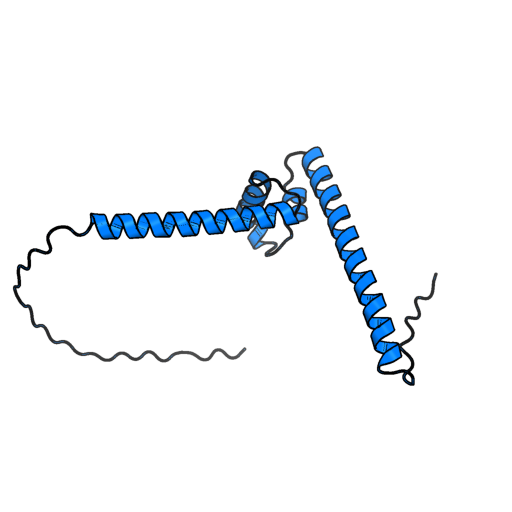0 98.25 93 ALA A CA 1
ATOM 716 C C . ALA A 1 93 ? -9.242 9.650 10.590 1.00 98.25 93 ALA A C 1
ATOM 718 O O . ALA A 1 93 ? -10.148 10.421 10.269 1.00 98.25 93 ALA A O 1
ATOM 719 N N . ARG A 1 94 ? -8.787 9.571 11.843 1.00 97.88 94 ARG A N 1
ATOM 720 C CA . ARG A 1 94 ? -9.392 10.311 12.965 1.00 97.88 94 ARG A CA 1
ATOM 721 C C . ARG A 1 94 ? -8.905 11.750 13.054 1.00 97.88 94 ARG A C 1
ATOM 723 O O . ARG A 1 94 ? -9.565 12.584 13.666 1.00 97.88 94 ARG A O 1
ATOM 730 N N . THR A 1 95 ? -7.739 12.018 12.476 1.00 98.62 95 THR A N 1
ATOM 731 C CA . THR A 1 95 ? -7.116 13.339 12.428 1.00 98.62 95 THR A CA 1
ATOM 732 C C . THR A 1 95 ? -6.493 13.570 11.057 1.00 98.62 95 THR A C 1
ATOM 734 O O . THR A 1 95 ? -6.264 12.628 10.289 1.00 98.62 95 THR A O 1
ATOM 737 N N . ASP A 1 96 ? -6.187 14.825 10.746 1.00 98.69 96 ASP A N 1
ATOM 738 C CA . ASP A 1 96 ? -5.534 15.163 9.484 1.00 98.69 96 ASP A CA 1
ATOM 739 C C . ASP A 1 96 ? -4.076 14.686 9.437 1.00 98.69 96 ASP A C 1
ATOM 741 O O . ASP A 1 96 ? -3.569 14.361 8.365 1.00 98.69 96 ASP A O 1
ATOM 745 N N . GLU A 1 97 ? -3.414 14.540 10.586 1.00 98.62 97 GLU A N 1
ATOM 746 C CA . GLU A 1 97 ? -2.086 13.930 10.681 1.00 98.62 97 GLU A CA 1
ATOM 747 C C . GLU A 1 97 ? -2.123 12.442 10.337 1.00 98.62 97 GLU A C 1
ATOM 749 O O . GLU A 1 97 ? -1.267 11.979 9.580 1.00 98.62 97 GLU A O 1
ATOM 754 N N . GLU A 1 98 ? -3.111 11.697 10.853 1.00 98.50 98 GLU A N 1
ATOM 755 C CA . GLU A 1 98 ? -3.320 10.299 10.462 1.00 98.50 98 GLU A CA 1
ATOM 756 C C . GLU A 1 98 ? -3.572 10.206 8.954 1.00 98.50 98 GLU A C 1
ATOM 758 O O . GLU A 1 98 ? -2.902 9.439 8.259 1.00 98.50 98 GLU A O 1
ATOM 763 N N . ARG A 1 99 ? -4.485 11.037 8.433 1.00 98.75 99 ARG A N 1
ATOM 764 C CA . ARG A 1 99 ? -4.844 11.075 7.009 1.00 98.75 99 ARG A CA 1
ATOM 765 C C . ARG A 1 99 ? -3.616 11.321 6.136 1.00 98.75 99 ARG A C 1
ATOM 767 O O . ARG A 1 99 ? -3.379 10.587 5.176 1.00 98.75 99 ARG A O 1
ATOM 774 N N . ARG A 1 100 ? -2.809 12.324 6.497 1.00 98.81 100 ARG A N 1
ATOM 775 C CA . ARG A 1 100 ? -1.565 12.664 5.801 1.00 98.81 100 ARG A CA 1
ATOM 776 C C . ARG A 1 100 ? -0.567 11.512 5.855 1.00 98.81 100 ARG A C 1
ATOM 778 O O . ARG A 1 100 ? -0.021 11.153 4.818 1.00 98.81 100 ARG A O 1
ATOM 785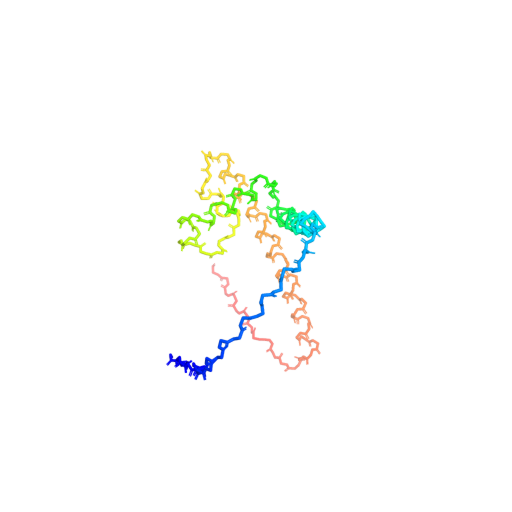 N N . ARG A 1 101 ? -0.354 10.899 7.026 1.00 98.62 101 ARG A N 1
ATOM 786 C CA . ARG A 1 101 ? 0.584 9.775 7.168 1.00 98.62 101 ARG A CA 1
ATOM 787 C C . ARG A 1 101 ? 0.199 8.605 6.264 1.00 98.62 101 ARG A C 1
ATOM 789 O O . ARG A 1 101 ? 1.069 8.076 5.578 1.00 98.62 101 ARG A O 1
ATOM 796 N N . TYR A 1 102 ? -1.073 8.205 6.233 1.00 98.75 102 TYR A N 1
ATOM 797 C CA . TYR A 1 102 ? -1.505 7.104 5.365 1.00 98.75 102 TYR A CA 1
ATOM 798 C C . TYR A 1 102 ? -1.393 7.454 3.879 1.00 98.75 102 TYR A C 1
ATOM 800 O O . TYR A 1 102 ? -0.934 6.622 3.101 1.00 98.75 102 TYR A O 1
ATOM 808 N N . ALA A 1 103 ? -1.708 8.692 3.487 1.00 98.69 103 ALA A N 1
ATOM 809 C CA . ALA A 1 103 ? -1.509 9.150 2.113 1.00 98.69 103 ALA A CA 1
ATOM 810 C C . ALA A 1 103 ? -0.025 9.109 1.695 1.00 98.69 103 ALA A C 1
ATOM 812 O O . ALA A 1 103 ? 0.305 8.636 0.610 1.00 98.69 103 ALA A O 1
ATOM 813 N N . GLU A 1 104 ? 0.890 9.542 2.565 1.00 98.62 104 GLU A N 1
ATOM 814 C CA . GLU A 1 104 ? 2.333 9.461 2.308 1.00 98.62 104 GLU A CA 1
ATOM 815 C C . GLU A 1 104 ? 2.827 8.012 2.189 1.00 98.62 104 GLU A C 1
ATOM 817 O O . GLU A 1 104 ? 3.679 7.716 1.347 1.00 98.62 104 GLU A O 1
ATOM 822 N N . LEU A 1 105 ? 2.301 7.099 3.014 1.00 98.38 105 LEU A N 1
ATOM 823 C CA . LEU A 1 105 ? 2.585 5.668 2.897 1.00 98.38 105 LEU A CA 1
ATOM 824 C C . LEU A 1 105 ? 2.064 5.106 1.566 1.00 98.38 105 LEU A C 1
ATOM 826 O O . LEU A 1 105 ? 2.805 4.382 0.901 1.00 98.38 105 LEU A O 1
ATOM 830 N N . GLN A 1 106 ? 0.857 5.492 1.135 1.00 98.06 106 GLN A N 1
ATOM 831 C CA . GLN A 1 106 ? 0.288 5.052 -0.143 1.00 98.06 106 GLN A CA 1
ATOM 832 C C . GLN A 1 106 ? 1.165 5.492 -1.314 1.00 98.06 106 GLN A C 1
ATOM 834 O O . GLN A 1 106 ? 1.516 4.681 -2.166 1.00 98.06 106 GLN A O 1
ATOM 839 N N . VAL A 1 107 ? 1.585 6.760 -1.338 1.00 98.25 107 VAL A N 1
ATOM 840 C CA . VAL A 1 107 ? 2.453 7.285 -2.404 1.00 98.25 107 VAL A CA 1
ATOM 841 C C . VAL A 1 107 ? 3.769 6.506 -2.478 1.00 98.25 107 VAL A C 1
ATOM 843 O O . VAL A 1 107 ? 4.232 6.176 -3.569 1.00 98.25 107 VAL A O 1
ATOM 846 N N . LYS A 1 108 ? 4.367 6.162 -1.330 1.00 97.50 108 LYS A N 1
ATOM 847 C CA . LYS A 1 108 ? 5.588 5.342 -1.288 1.00 97.50 108 LYS A CA 1
ATOM 848 C C . LYS A 1 108 ? 5.343 3.926 -1.814 1.00 97.50 108 LYS A C 1
ATOM 850 O O . LYS A 1 108 ? 6.164 3.425 -2.583 1.00 97.50 108 LYS A O 1
ATOM 855 N N . ALA A 1 109 ? 4.231 3.301 -1.430 1.00 95.31 109 ALA A N 1
ATOM 856 C CA . ALA A 1 109 ? 3.856 1.972 -1.905 1.00 95.31 109 ALA A CA 1
ATOM 857 C C . ALA A 1 109 ? 3.635 1.960 -3.428 1.00 95.31 109 ALA A C 1
ATOM 859 O O . ALA A 1 109 ? 4.197 1.114 -4.124 1.00 95.31 109 ALA A O 1
ATOM 860 N N . GLU A 1 110 ? 2.913 2.946 -3.967 1.00 96.88 110 GLU A N 1
ATOM 861 C CA . GLU A 1 110 ? 2.671 3.081 -5.409 1.00 96.88 110 GLU A CA 1
ATOM 862 C C . GLU A 1 110 ? 3.951 3.357 -6.200 1.00 96.88 110 GLU A C 1
ATOM 864 O O . GLU A 1 110 ? 4.159 2.789 -7.276 1.00 96.88 110 GLU A O 1
ATOM 869 N N . ALA A 1 111 ? 4.860 4.170 -5.655 1.00 97.56 111 ALA A N 1
ATOM 870 C CA . ALA A 1 111 ? 6.163 4.397 -6.270 1.00 97.56 111 ALA A CA 1
ATOM 871 C C . ALA A 1 111 ? 6.970 3.089 -6.369 1.00 97.56 111 ALA A C 1
ATOM 873 O O . ALA A 1 111 ? 7.534 2.782 -7.422 1.00 97.56 111 ALA A O 1
ATOM 874 N N . GLN A 1 112 ? 6.987 2.279 -5.305 1.00 96.38 112 GLN A N 1
ATOM 875 C CA . GLN A 1 112 ? 7.649 0.970 -5.312 1.00 96.38 112 GLN A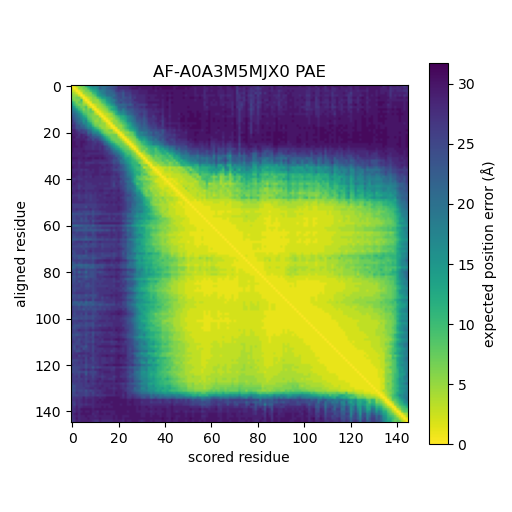 CA 1
ATOM 876 C C . GLN A 1 112 ? 6.974 -0.019 -6.269 1.00 96.38 112 GLN A C 1
ATOM 878 O O . GLN A 1 112 ? 7.665 -0.753 -6.980 1.00 96.38 112 GLN A O 1
ATOM 883 N N . ARG A 1 113 ? 5.637 -0.039 -6.304 1.00 96.31 113 ARG A N 1
ATOM 884 C CA . ARG A 1 113 ? 4.842 -0.867 -7.218 1.00 96.31 113 ARG A CA 1
ATOM 885 C C . ARG A 1 113 ? 5.180 -0.534 -8.671 1.00 96.31 113 ARG A C 1
ATOM 887 O O . ARG A 1 113 ? 5.607 -1.415 -9.413 1.00 96.31 113 ARG A O 1
ATOM 894 N N . THR A 1 114 ? 5.115 0.743 -9.032 1.00 98.25 114 THR A N 1
ATOM 895 C CA . THR A 1 114 ? 5.428 1.240 -10.380 1.00 98.25 114 THR A CA 1
ATOM 896 C C . THR A 1 114 ? 6.874 0.936 -10.775 1.00 98.25 114 THR A C 1
ATOM 898 O O . THR A 1 114 ? 7.144 0.528 -11.904 1.00 98.25 114 THR A O 1
ATOM 901 N N . ALA A 1 115 ? 7.828 1.075 -9.847 1.00 98.19 115 ALA A N 1
ATOM 902 C CA . ALA A 1 115 ? 9.226 0.744 -10.112 1.00 98.19 115 ALA A CA 1
ATOM 903 C C . ALA A 1 115 ? 9.418 -0.744 -10.457 1.00 98.19 115 ALA A C 1
ATOM 905 O O . ALA A 1 115 ? 10.164 -1.068 -11.384 1.00 98.19 115 ALA A O 1
ATOM 906 N N . LYS A 1 116 ? 8.724 -1.650 -9.751 1.00 98.00 116 LYS A N 1
ATOM 907 C CA . LYS A 1 116 ? 8.738 -3.093 -10.051 1.00 98.00 116 LYS A CA 1
ATOM 908 C C . LYS A 1 116 ? 8.099 -3.393 -11.406 1.00 98.00 116 LYS A C 1
ATOM 910 O O . LYS A 1 116 ? 8.656 -4.175 -12.174 1.00 98.00 116 LYS A O 1
ATOM 915 N N . GLU A 1 117 ? 6.975 -2.753 -11.716 1.00 98.50 117 GLU A N 1
ATOM 916 C CA . GLU A 1 117 ? 6.307 -2.896 -13.013 1.00 98.50 117 GLU A CA 1
ATOM 917 C C . GLU A 1 117 ? 7.215 -2.446 -14.160 1.00 98.50 117 GLU A C 1
ATOM 919 O O . GLU A 1 117 ? 7.393 -3.182 -15.126 1.00 98.50 117 GLU A O 1
ATOM 924 N N . LEU A 1 118 ? 7.873 -1.292 -14.028 1.00 98.56 118 LEU A N 1
ATOM 925 C CA . LEU A 1 118 ? 8.801 -0.792 -15.041 1.00 98.56 118 LEU A CA 1
ATOM 926 C C . LEU A 1 118 ? 10.028 -1.700 -15.209 1.00 98.56 118 LEU A C 1
ATOM 928 O O . LEU A 1 118 ? 10.486 -1.923 -16.330 1.00 98.56 118 LEU A O 1
ATOM 932 N N . ALA A 1 119 ? 10.565 -2.234 -14.108 1.00 98.44 119 ALA A N 1
ATOM 933 C CA . ALA A 1 119 ? 11.662 -3.196 -14.162 1.00 98.44 119 ALA A CA 1
ATOM 934 C C . ALA A 1 119 ? 11.255 -4.468 -14.922 1.00 98.44 119 ALA A C 1
ATOM 936 O O . ALA A 1 119 ? 12.018 -4.954 -15.758 1.00 98.44 119 ALA A O 1
ATOM 937 N N . TYR A 1 120 ? 10.042 -4.970 -14.679 1.00 98.50 120 TYR A N 1
ATOM 938 C CA . TYR A 1 120 ? 9.507 -6.115 -15.407 1.00 98.50 120 TYR A CA 1
ATOM 939 C C . TYR A 1 120 ? 9.272 -5.805 -16.888 1.00 98.50 120 TYR A C 1
ATOM 941 O O . TYR A 1 120 ? 9.666 -6.609 -17.728 1.00 98.50 120 TYR A O 1
ATOM 949 N N . GLN A 1 121 ? 8.713 -4.637 -17.222 1.00 98.12 121 GLN A N 1
ATOM 950 C CA . GLN A 1 121 ? 8.491 -4.244 -18.619 1.00 98.12 121 GLN A CA 1
ATOM 951 C C . GLN A 1 121 ? 9.791 -4.229 -19.425 1.00 98.12 121 GLN A C 1
ATOM 953 O O . GLN A 1 121 ? 9.851 -4.794 -20.510 1.00 98.12 121 GLN A O 1
ATOM 958 N N . ARG A 1 122 ? 10.879 -3.697 -18.858 1.00 98.12 122 ARG A N 1
ATOM 959 C CA . ARG A 1 122 ? 12.199 -3.741 -19.511 1.00 98.12 122 ARG A CA 1
ATOM 960 C C . ARG A 1 122 ? 12.667 -5.175 -19.769 1.00 98.12 122 ARG A C 1
ATOM 962 O O . ARG A 1 122 ? 13.129 -5.486 -20.862 1.00 98.12 122 ARG A O 1
ATOM 969 N N . ALA A 1 123 ? 12.519 -6.054 -18.777 1.00 98.19 123 ALA A N 1
ATOM 970 C CA . ALA A 1 123 ? 12.877 -7.463 -18.926 1.00 98.19 123 ALA A CA 1
ATOM 971 C C . ALA A 1 123 ? 12.006 -8.173 -19.977 1.00 98.19 123 ALA A C 1
ATOM 973 O O . ALA A 1 123 ? 12.500 -9.031 -20.711 1.00 98.19 123 ALA A O 1
ATOM 974 N N . TYR A 1 124 ? 10.727 -7.808 -20.063 1.00 97.00 124 TYR A N 1
ATOM 975 C CA . TYR A 1 124 ? 9.806 -8.298 -21.080 1.00 97.00 124 TYR A CA 1
ATOM 976 C C . TYR A 1 124 ? 10.225 -7.841 -22.482 1.00 97.00 124 TYR A C 1
ATOM 978 O O . TYR A 1 124 ? 10.342 -8.677 -23.377 1.00 97.00 124 TYR A O 1
ATOM 986 N N . ASP A 1 125 ? 10.528 -6.556 -22.665 1.00 94.81 125 ASP A N 1
ATOM 987 C CA . ASP A 1 125 ? 10.975 -5.994 -23.944 1.00 94.81 125 ASP A CA 1
ATOM 988 C C . ASP A 1 125 ? 12.259 -6.671 -24.443 1.00 94.81 125 ASP A C 1
ATOM 990 O O . ASP A 1 125 ? 12.382 -7.024 -25.620 1.00 94.81 125 ASP A O 1
ATOM 994 N N . ASP A 1 126 ? 13.218 -6.900 -23.546 1.00 96.62 126 ASP A N 1
ATOM 995 C CA . ASP A 1 126 ? 14.463 -7.593 -23.877 1.00 96.62 126 ASP A CA 1
ATOM 996 C C . ASP A 1 126 ? 14.225 -9.072 -24.207 1.00 96.62 126 ASP A C 1
ATOM 998 O O . ASP A 1 126 ? 14.818 -9.613 -25.149 1.00 96.62 126 ASP A O 1
ATOM 1002 N N . ALA A 1 127 ? 13.314 -9.733 -23.484 1.00 97.06 127 ALA A N 1
ATOM 1003 C CA . ALA A 1 127 ? 12.898 -11.091 -23.807 1.00 97.06 127 ALA A CA 1
ATOM 1004 C C . ALA A 1 127 ? 12.222 -11.158 -25.184 1.00 97.06 127 ALA A C 1
ATOM 1006 O O . ALA A 1 127 ? 12.533 -12.063 -25.960 1.00 97.06 127 ALA A O 1
ATOM 1007 N N . PHE A 1 128 ? 11.363 -10.191 -25.516 1.00 94.50 128 PHE A N 1
ATOM 1008 C CA . PHE A 1 128 ? 10.690 -10.119 -26.808 1.00 94.50 128 PHE A CA 1
ATOM 1009 C C . PHE A 1 128 ? 11.696 -9.988 -27.954 1.00 94.50 128 PHE A C 1
ATOM 1011 O O . PHE A 1 128 ? 11.654 -10.790 -28.884 1.00 94.50 128 PHE A O 1
ATOM 1018 N N . LYS A 1 129 ? 12.665 -9.066 -27.857 1.00 93.12 129 LYS A N 1
ATOM 1019 C CA . LYS A 1 129 ? 13.722 -8.895 -28.876 1.00 93.12 129 LYS A CA 1
ATOM 1020 C C . LYS A 1 129 ? 14.516 -10.178 -29.120 1.00 93.12 129 LYS A C 1
ATOM 1022 O O . LYS A 1 129 ? 14.843 -10.496 -30.259 1.00 93.12 129 LYS A O 1
ATOM 1027 N N . ARG A 1 130 ? 14.834 -10.920 -28.053 1.00 95.50 130 ARG A N 1
ATOM 1028 C CA . ARG A 1 130 ? 15.587 -12.179 -28.146 1.00 95.50 130 ARG A CA 1
ATOM 1029 C C . ARG A 1 130 ? 14.770 -13.303 -28.781 1.00 95.50 130 ARG A C 1
ATOM 1031 O O . ARG A 1 130 ? 15.326 -14.099 -29.530 1.00 95.50 130 ARG A O 1
ATOM 1038 N N . LEU A 1 131 ? 13.486 -13.405 -28.439 1.00 95.31 131 LEU A N 1
ATOM 1039 C CA . LEU A 1 131 ? 12.622 -14.502 -28.884 1.00 95.31 131 LEU A CA 1
ATOM 1040 C C . LEU A 1 131 ? 12.000 -14.248 -30.265 1.00 95.31 131 LEU A C 1
ATOM 1042 O O . LEU A 1 131 ? 11.759 -15.199 -31.004 1.00 95.31 131 LEU A O 1
ATOM 1046 N N . TYR A 1 132 ? 11.781 -12.984 -30.633 1.00 92.62 132 TYR A N 1
ATOM 1047 C CA . TYR A 1 132 ? 11.113 -12.578 -31.871 1.00 92.62 132 TYR A CA 1
ATOM 1048 C C . TYR A 1 132 ? 11.873 -11.455 -32.606 1.00 92.62 132 TYR A C 1
ATOM 1050 O O . TYR A 1 132 ? 11.307 -10.396 -32.869 1.00 92.62 132 TYR A O 1
ATOM 1058 N N . PRO A 1 133 ? 13.141 -11.668 -33.007 1.00 86.56 133 PRO A N 1
ATOM 1059 C CA . PRO A 1 133 ? 14.000 -10.612 -33.563 1.00 86.56 133 PRO A CA 1
ATOM 1060 C C . PRO A 1 133 ? 13.505 -10.013 -34.892 1.00 86.56 133 PRO A C 1
ATOM 1062 O O . PRO A 1 133 ? 13.901 -8.910 -35.251 1.00 86.56 133 PRO A O 1
ATOM 1065 N N . ASN A 1 134 ? 12.633 -10.727 -35.614 1.00 86.81 134 ASN A N 1
ATOM 1066 C CA . ASN A 1 134 ? 12.103 -10.315 -36.919 1.00 86.81 134 ASN A CA 1
ATOM 1067 C C . ASN A 1 134 ? 10.649 -9.813 -36.855 1.00 86.81 134 ASN A C 1
ATOM 1069 O O . ASN A 1 134 ? 10.049 -9.556 -37.897 1.00 86.81 134 ASN A O 1
ATOM 1073 N N . GLN A 1 135 ? 10.057 -9.711 -35.660 1.00 78.38 135 GLN A N 1
ATOM 1074 C CA . GLN A 1 135 ? 8.731 -9.125 -35.478 1.00 78.38 135 GLN A CA 1
ATOM 1075 C C . GLN A 1 135 ? 8.898 -7.715 -34.918 1.00 78.38 135 GLN A C 1
ATOM 1077 O O . GLN A 1 135 ? 9.521 -7.527 -33.875 1.00 78.38 135 GLN A O 1
ATOM 1082 N N . MET A 1 136 ? 8.352 -6.719 -35.618 1.00 60.88 136 MET A N 1
ATOM 1083 C CA . MET A 1 136 ? 8.291 -5.352 -35.102 1.00 60.88 136 MET A CA 1
ATOM 1084 C C . MET A 1 136 ? 7.437 -5.360 -33.827 1.00 60.88 136 MET A C 1
ATOM 1086 O O . MET A 1 136 ? 6.271 -5.758 -33.903 1.00 60.88 136 MET A O 1
ATOM 1090 N N . PRO A 1 137 ? 7.968 -4.929 -32.667 1.00 63.22 137 PRO A N 1
ATOM 1091 C CA . PRO A 1 137 ? 7.130 -4.649 -31.510 1.00 63.22 137 PRO A CA 1
ATOM 1092 C C . PRO A 1 137 ? 6.042 -3.655 -31.928 1.00 63.22 137 PRO A C 1
ATOM 1094 O O . PRO A 1 137 ? 6.321 -2.736 -32.704 1.00 63.22 137 PRO A O 1
ATOM 1097 N N . ILE A 1 138 ? 4.810 -3.825 -31.439 1.00 65.38 138 ILE A N 1
ATOM 1098 C CA . ILE A 1 138 ? 3.752 -2.826 -31.635 1.00 65.38 138 ILE A CA 1
ATOM 1099 C C . ILE A 1 138 ? 4.312 -1.491 -31.133 1.00 65.38 138 ILE A C 1
ATOM 1101 O O . ILE A 1 138 ? 4.627 -1.356 -29.952 1.00 65.38 138 ILE A O 1
ATOM 1105 N N . ALA A 1 139 ? 4.511 -0.530 -32.036 1.00 60.06 139 ALA A N 1
ATOM 1106 C CA . ALA A 1 139 ? 5.075 0.756 -31.669 1.00 60.06 139 ALA A CA 1
ATOM 1107 C C . ALA A 1 139 ? 4.089 1.474 -30.740 1.00 60.06 139 ALA A C 1
ATOM 1109 O O . ALA A 1 139 ? 3.014 1.892 -31.170 1.00 60.06 139 ALA A O 1
ATOM 1110 N N . SER A 1 140 ? 4.455 1.628 -29.469 1.00 56.75 140 SER A N 1
ATOM 1111 C CA . SER A 1 140 ? 3.766 2.521 -28.541 1.00 56.75 140 SER A CA 1
ATOM 1112 C C . SER A 1 140 ? 4.008 3.958 -28.997 1.00 56.75 140 SER A C 1
ATOM 1114 O O . SER A 1 140 ? 4.953 4.613 -28.560 1.00 56.75 140 SER A O 1
ATOM 1116 N N . SER A 1 141 ? 3.186 4.460 -29.917 1.00 50.25 141 SER A N 1
ATOM 1117 C CA . SER A 1 141 ? 3.174 5.871 -30.289 1.00 50.25 141 SER A CA 1
ATOM 1118 C C . SER A 1 141 ? 2.563 6.687 -29.147 1.00 50.25 141 SER A C 1
ATOM 1120 O O . SER A 1 141 ? 1.409 7.105 -29.210 1.00 50.25 141 SER A O 1
ATOM 1122 N N . ALA A 1 142 ? 3.330 6.915 -28.082 1.00 53.91 142 ALA A N 1
ATOM 1123 C CA . ALA A 1 142 ? 3.052 8.001 -27.155 1.00 53.91 142 ALA A CA 1
ATOM 1124 C C . ALA A 1 142 ? 3.487 9.307 -27.836 1.00 53.91 142 ALA A C 1
ATOM 1126 O O . ALA A 1 142 ? 4.610 9.782 -27.678 1.00 53.91 142 ALA A O 1
ATOM 1127 N N . SER A 1 143 ? 2.594 9.832 -28.675 1.00 44.94 143 SER A N 1
ATOM 1128 C CA . SER A 1 143 ? 2.628 11.206 -29.167 1.00 44.94 143 SER A CA 1
ATOM 1129 C C . SER A 1 143 ? 2.655 12.142 -27.960 1.00 44.94 143 SER A C 1
ATOM 1131 O O . SER A 1 143 ? 1.649 12.273 -27.267 1.00 44.94 143 SER A O 1
ATOM 1133 N N . GLN A 1 144 ? 3.805 12.765 -27.704 1.00 43.22 144 GLN A N 1
ATOM 1134 C CA . GLN A 1 144 ? 3.897 13.906 -26.800 1.00 43.22 144 GLN A CA 1
ATOM 1135 C C . GLN A 1 144 ? 3.075 15.056 -27.392 1.00 43.22 144 GLN A C 1
ATOM 1137 O O . GLN A 1 144 ? 3.266 15.415 -28.555 1.00 43.22 144 GLN A O 1
ATOM 1142 N N . GLY A 1 145 ? 2.154 15.586 -26.594 1.00 44.78 145 GLY A N 1
ATOM 1143 C CA . GLY A 1 145 ? 1.467 16.856 -26.801 1.00 44.78 145 GLY A CA 1
ATOM 1144 C C . GLY A 1 145 ? 1.620 17.696 -25.548 1.00 44.78 145 GLY A C 1
ATOM 1145 O O . GLY A 1 145 ? 1.657 17.081 -24.456 1.00 44.78 145 GLY A O 1
#

pLDDT: mean 80.76, std 21.14, range [37.38, 98.81]

Sequence (145 aa):
MSNYHLRLFTLAGIVLLTPLGMANAANNSSAQSNSREQQSALLNSQSQSSDEMLARDWHLSPQEWQRYQTLMQSSRGVYSPGLDPLTALGIEARTDEERRRY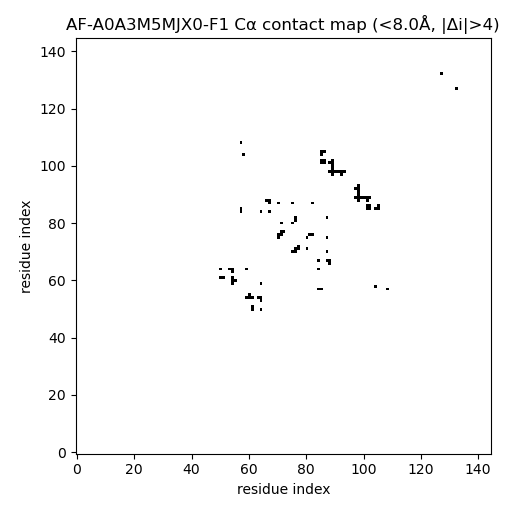AELQVKAEAQRTAKELAYQRAYDDAFKRLYPNQMPIASSASQG